Protein AF-A0A349JS08-F1 (afdb_monomer)

Solvent-accessible surface area (backbone atoms only — not comparable to full-atom values): 9557 Å² total; per-residue (Å²): 97,66,36,58,48,27,47,50,49,26,48,53,19,50,37,56,54,80,55,73,61,75,90,53,42,67,62,50,53,50,51,49,51,51,51,47,51,53,44,46,52,54,55,44,64,68,57,50,75,78,33,75,94,43,52,70,60,45,55,49,53,49,53,52,51,50,53,52,49,53,53,50,49,49,68,50,48,52,59,53,48,52,54,46,32,73,75,75,35,59,60,72,59,43,46,32,54,54,21,50,54,49,24,52,58,26,46,55,51,20,52,54,40,41,57,60,55,70,68,56,82,77,75,72,78,71,91,40,71,67,52,53,52,51,51,50,50,54,48,50,52,52,52,50,53,48,51,52,50,49,54,52,48,52,57,68,73,49,64,77,73,71,64,67,74,72,68,78,79,80,125

Sequence (171 aa):
VETVIAASIVYMALENIVGANVRRRWAITFGFGLVHGFGFSFALRESLQFAGDHLLTSLLSFNVGVELGQLLVLALCVPALELLFRFAVAERMGTIILSAIVAHTSWHWMAERWAIFSQYQIQWPALSVSFFVSLLGWLIVALAVGALGWLAFGRLWNPAANTSTSASTEE

Mean predicted aligned error: 11.73 Å

pLDDT: mean 85.42, std 12.5, range [43.28, 97.44]

Secondary structure (DSSP, 8-state):
-HHHHHHHHHHHHHHHHH---GGGHHHHHHHHHHHHHHHHHHHHHHHGGG-TT-HHHHHHHHHHHHHHHHHHHHHHHHHHHHHHHHHTS-HHHHHHHHHHHHHHHHHHHHHHHHHHHHTS---PPP--HHHHHHHHHHHHHHHHHHHHHHHHHHHHH-GGGSSSSSSSS--

Radius of gyration: 27.71 Å; Cα contacts (8 Å, |Δi|>4): 59; chains: 1; bounding box: 70×58×66 Å

Structure (mmCIF, N/CA/C/O backbone):
data_AF-A0A349JS08-F1
#
_entry.id   AF-A0A349JS08-F1
#
loop_
_atom_site.group_PDB
_atom_site.id
_atom_site.type_symbol
_atom_site.label_atom_id
_atom_site.label_alt_id
_atom_site.label_comp_id
_atom_site.label_asym_id
_atom_site.label_entity_id
_atom_site.label_seq_id
_atom_site.pdbx_PDB_ins_code
_atom_site.Cartn_x
_atom_site.Cartn_y
_atom_site.Cartn_z
_atom_site.occupancy
_atom_site.B_iso_or_equiv
_atom_site.auth_seq_id
_atom_site.auth_comp_id
_atom_site.auth_asym_id
_atom_site.auth_atom_id
_atom_site.pdbx_PDB_model_num
ATOM 1 N N . VAL A 1 1 ? -0.777 3.745 -9.888 1.00 85.81 1 VAL A N 1
ATOM 2 C CA . VAL A 1 1 ? -0.316 2.958 -8.714 1.00 85.81 1 VAL A CA 1
ATOM 3 C C . VAL A 1 1 ? -1.081 3.332 -7.456 1.00 85.81 1 VAL A C 1
ATOM 5 O O . VAL A 1 1 ? -1.601 2.441 -6.804 1.00 85.81 1 VAL A O 1
ATOM 8 N N . GLU A 1 2 ? -1.239 4.622 -7.161 1.00 90.38 2 GLU A N 1
ATOM 9 C CA . GLU A 1 2 ? -2.004 5.119 -6.003 1.00 90.38 2 GLU A CA 1
ATOM 10 C C . GLU A 1 2 ? -3.419 4.527 -5.885 1.00 90.38 2 GLU A C 1
ATOM 12 O O . GLU A 1 2 ? -3.821 4.112 -4.805 1.00 90.38 2 GLU A O 1
ATOM 17 N N . THR A 1 3 ? -4.148 4.378 -6.998 1.00 9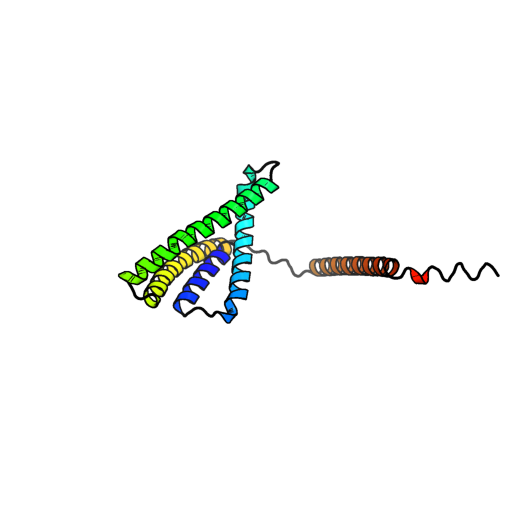2.62 3 THR A N 1
ATOM 18 C CA . THR A 1 3 ? -5.471 3.726 -7.019 1.00 92.62 3 THR A CA 1
ATOM 19 C C . THR A 1 3 ? -5.426 2.281 -6.511 1.00 92.62 3 THR A C 1
ATOM 21 O O . THR A 1 3 ? -6.319 1.845 -5.792 1.00 92.62 3 THR A O 1
ATOM 24 N N . VAL A 1 4 ? -4.365 1.541 -6.849 1.00 93.38 4 VAL A N 1
ATOM 25 C CA . VAL A 1 4 ? -4.161 0.148 -6.417 1.00 93.38 4 VAL A CA 1
ATOM 26 C C . VAL A 1 4 ? -3.735 0.098 -4.948 1.00 93.38 4 VAL A C 1
ATOM 28 O O . VAL A 1 4 ? -4.168 -0.792 -4.220 1.00 93.38 4 VAL A O 1
ATOM 31 N N . ILE A 1 5 ? -2.953 1.079 -4.483 1.00 94.00 5 ILE A N 1
ATOM 32 C CA . ILE A 1 5 ? -2.625 1.243 -3.059 1.00 94.00 5 ILE A CA 1
ATOM 33 C C . ILE A 1 5 ? -3.905 1.466 -2.252 1.00 94.00 5 ILE A C 1
ATOM 35 O O . ILE A 1 5 ? -4.166 0.711 -1.317 1.00 94.00 5 ILE A O 1
ATOM 39 N N . ALA A 1 6 ? -4.745 2.424 -2.644 1.00 94.44 6 ALA A N 1
ATOM 40 C CA . ALA A 1 6 ? -6.009 2.693 -1.962 1.00 94.44 6 ALA A CA 1
ATOM 41 C C . ALA A 1 6 ? -6.931 1.458 -1.957 1.00 94.44 6 ALA A C 1
ATOM 43 O O . ALA A 1 6 ? -7.458 1.081 -0.909 1.00 94.44 6 ALA A O 1
ATOM 44 N N . ALA A 1 7 ? -7.039 0.758 -3.093 1.00 94.75 7 ALA A N 1
ATOM 45 C CA . ALA A 1 7 ? -7.788 -0.495 -3.191 1.00 94.75 7 ALA A CA 1
ATOM 46 C C . ALA A 1 7 ? -7.246 -1.591 -2.256 1.00 94.75 7 ALA A C 1
ATOM 48 O O . ALA A 1 7 ? -8.027 -2.319 -1.643 1.00 94.75 7 ALA A O 1
ATOM 49 N N . SER A 1 8 ? -5.922 -1.692 -2.095 1.00 94.62 8 SER A N 1
ATOM 50 C CA . SER A 1 8 ? -5.310 -2.660 -1.178 1.00 94.62 8 SER A CA 1
ATOM 51 C C . SER A 1 8 ? -5.656 -2.385 0.291 1.00 94.62 8 SER A C 1
ATOM 53 O O . SER A 1 8 ? -5.865 -3.327 1.051 1.00 94.62 8 SER A O 1
ATOM 55 N N . ILE A 1 9 ? -5.790 -1.114 0.691 1.00 94.81 9 ILE A N 1
ATOM 56 C CA . ILE A 1 9 ? -6.177 -0.743 2.062 1.00 94.81 9 ILE A CA 1
ATOM 57 C C . ILE A 1 9 ? -7.656 -1.062 2.303 1.00 94.81 9 ILE A C 1
ATOM 59 O O . ILE A 1 9 ? -7.992 -1.637 3.338 1.00 94.81 9 ILE A O 1
ATOM 63 N N . VAL A 1 10 ? -8.530 -0.771 1.330 1.00 96.19 10 VAL A N 1
ATOM 64 C CA . VAL A 1 10 ? -9.942 -1.194 1.377 1.00 96.19 10 VAL A CA 1
ATOM 65 C C . VAL A 1 10 ? -10.035 -2.713 1.531 1.00 96.19 10 VAL A C 1
ATOM 67 O O . VAL A 1 10 ? -10.761 -3.196 2.397 1.00 96.19 10 VAL A O 1
ATOM 70 N N . TYR A 1 11 ? -9.269 -3.468 0.738 1.00 94.25 11 TYR A N 1
ATOM 71 C CA . TYR A 1 11 ? -9.230 -4.927 0.830 1.00 94.25 11 TYR A CA 1
ATOM 72 C C . TYR A 1 11 ? -8.827 -5.407 2.231 1.00 94.25 11 TYR A C 1
ATOM 74 O O . TYR A 1 11 ? -9.545 -6.216 2.816 1.00 94.25 11 TYR A O 1
ATOM 82 N N . MET A 1 12 ? -7.737 -4.875 2.797 1.00 93.25 12 MET A N 1
ATOM 83 C CA . MET A 1 12 ? -7.281 -5.256 4.141 1.00 93.25 12 MET A CA 1
ATOM 84 C C . MET A 1 12 ? -8.308 -4.911 5.225 1.00 93.25 12 MET A C 1
ATOM 86 O O . MET A 1 12 ? -8.526 -5.694 6.148 1.00 93.25 12 MET A O 1
ATOM 90 N N . ALA A 1 13 ? -8.976 -3.763 5.107 1.00 94.38 13 ALA A N 1
ATOM 91 C CA . ALA A 1 13 ? -10.023 -3.366 6.038 1.00 94.38 13 ALA A CA 1
ATOM 92 C C . ALA A 1 13 ? -11.232 -4.318 5.980 1.00 94.38 13 ALA A C 1
ATOM 94 O O . ALA A 1 13 ? -11.739 -4.747 7.016 1.00 94.38 13 ALA A O 1
ATOM 95 N N . LEU A 1 14 ? -11.658 -4.719 4.780 1.00 94.44 14 LEU A N 1
ATOM 96 C CA . LEU A 1 14 ? -12.726 -5.708 4.613 1.00 94.44 14 LEU A CA 1
ATOM 97 C C . LEU A 1 14 ? -12.310 -7.094 5.122 1.00 94.44 14 LEU A C 1
ATOM 99 O O . LEU A 1 14 ? -13.102 -7.760 5.793 1.00 94.44 14 LEU A O 1
ATOM 103 N N . GLU A 1 15 ? -11.072 -7.518 4.860 1.00 92.94 15 GLU A N 1
ATOM 104 C CA . GLU A 1 15 ? -10.536 -8.780 5.377 1.00 92.94 15 GLU A CA 1
ATOM 105 C C . GLU A 1 15 ? -10.540 -8.799 6.915 1.00 92.94 15 GLU A C 1
ATOM 107 O O . GLU A 1 15 ? -10.946 -9.795 7.520 1.00 92.94 15 GLU A O 1
ATOM 112 N N . ASN A 1 16 ? -10.179 -7.687 7.560 1.00 92.00 16 ASN A N 1
ATOM 113 C CA . ASN A 1 16 ? -10.224 -7.559 9.018 1.00 92.00 16 ASN A CA 1
ATOM 114 C C . ASN A 1 16 ? -11.651 -7.663 9.585 1.00 92.00 16 ASN A C 1
ATOM 116 O O . ASN A 1 16 ? -11.838 -8.238 10.659 1.00 92.00 16 ASN A O 1
ATOM 120 N N . ILE A 1 17 ? -12.663 -7.158 8.868 1.00 93.00 17 ILE A N 1
ATOM 121 C CA . ILE A 1 17 ? -14.076 -7.248 9.280 1.00 93.00 17 ILE A CA 1
ATOM 122 C C . ILE A 1 17 ? -14.587 -8.692 9.177 1.00 93.00 17 ILE A C 1
ATOM 124 O O . ILE A 1 17 ? -15.166 -9.225 10.131 1.00 93.00 17 ILE A O 1
ATOM 128 N N . VAL A 1 18 ? -14.365 -9.339 8.028 1.00 91.06 18 VAL A N 1
ATOM 129 C CA . VAL A 1 18 ? -14.845 -10.708 7.757 1.00 91.06 18 VAL A CA 1
ATOM 130 C C . VAL A 1 18 ? -14.090 -11.736 8.611 1.00 91.06 18 VAL A C 1
ATOM 132 O O . VAL A 1 18 ? -14.669 -12.716 9.087 1.00 91.06 18 VAL A O 1
ATOM 135 N N . GLY A 1 19 ? -12.817 -11.471 8.891 1.00 84.31 19 GLY A N 1
ATOM 136 C CA . GLY A 1 19 ? -11.922 -12.337 9.644 1.00 84.31 19 GLY A CA 1
ATOM 137 C C . GLY A 1 19 ? -10.759 -12.794 8.771 1.00 84.31 19 GLY A C 1
ATOM 138 O O . GLY A 1 19 ? -10.950 -13.396 7.715 1.00 84.31 19 GLY A O 1
ATOM 139 N N . ALA A 1 20 ? -9.542 -12.530 9.239 1.00 77.50 20 ALA A N 1
ATOM 140 C CA . ALA A 1 20 ? -8.334 -12.762 8.461 1.00 77.50 20 ALA A CA 1
ATOM 141 C C . ALA A 1 20 ? -8.009 -14.254 8.285 1.00 77.50 20 ALA A C 1
ATOM 143 O O . ALA A 1 20 ? -8.023 -15.030 9.246 1.00 77.50 20 ALA A O 1
ATOM 144 N N . ASN A 1 21 ? -7.628 -14.654 7.068 1.00 80.38 21 ASN A N 1
ATOM 145 C CA . ASN A 1 21 ? -7.264 -16.039 6.765 1.00 80.38 21 ASN A CA 1
ATOM 146 C C . ASN A 1 21 ? -5.743 -16.204 6.651 1.00 80.38 21 ASN A C 1
ATOM 148 O O . ASN A 1 21 ? -5.131 -15.852 5.642 1.00 80.38 21 ASN A O 1
ATOM 152 N N . VAL A 1 22 ? -5.126 -16.812 7.667 1.00 80.25 22 VAL A N 1
ATOM 153 C CA . VAL A 1 22 ? -3.661 -16.947 7.777 1.00 80.25 22 VAL A CA 1
ATOM 154 C C . VAL A 1 22 ? -3.027 -17.658 6.573 1.00 80.25 22 VAL A C 1
ATOM 156 O O . VAL A 1 22 ? -1.925 -17.310 6.157 1.00 80.25 22 VAL A O 1
ATOM 159 N N . ARG A 1 23 ? -3.736 -18.598 5.938 1.00 85.00 23 ARG A N 1
ATOM 160 C CA . ARG A 1 23 ? -3.195 -19.423 4.844 1.00 85.00 23 ARG A CA 1
ATOM 161 C C . ARG A 1 23 ? -2.892 -18.640 3.564 1.00 85.00 23 ARG A C 1
ATOM 163 O O . ARG A 1 23 ? -2.031 -19.060 2.797 1.00 85.00 23 ARG A O 1
ATOM 170 N N . ARG A 1 24 ? -3.575 -17.515 3.324 1.00 83.81 24 ARG A N 1
ATOM 171 C CA . ARG A 1 24 ? -3.331 -16.646 2.154 1.00 83.81 24 ARG A CA 1
ATOM 172 C C . ARG A 1 24 ? -2.435 -15.448 2.467 1.00 83.81 24 ARG A C 1
ATOM 174 O O . ARG A 1 24 ? -2.035 -14.752 1.538 1.00 83.81 24 ARG A O 1
ATOM 181 N N . ARG A 1 25 ? -2.076 -15.234 3.740 1.00 85.69 25 ARG A N 1
ATOM 182 C CA . ARG A 1 25 ? -1.346 -14.034 4.172 1.00 85.69 25 ARG A CA 1
ATOM 183 C C . ARG A 1 25 ? -0.019 -13.847 3.455 1.00 85.69 25 ARG A C 1
ATOM 185 O O . ARG A 1 25 ? 0.262 -12.732 3.063 1.00 85.69 25 ARG A O 1
ATOM 192 N N . TRP A 1 26 ? 0.755 -14.905 3.209 1.00 90.12 26 TRP A N 1
ATOM 193 C CA . TRP A 1 26 ? 2.046 -14.769 2.518 1.00 90.12 26 TRP A CA 1
ATOM 194 C C . TRP A 1 26 ? 1.896 -14.138 1.123 1.00 90.12 26 TRP A C 1
ATOM 196 O O . TRP A 1 26 ? 2.649 -13.235 0.768 1.00 90.12 26 TRP A O 1
ATOM 206 N N . ALA A 1 27 ? 0.884 -14.563 0.358 1.00 90.25 27 ALA A N 1
ATOM 207 C CA . ALA A 1 27 ? 0.624 -14.054 -0.983 1.00 90.25 27 ALA A CA 1
ATOM 208 C C . ALA A 1 27 ? 0.098 -12.615 -0.933 1.00 90.25 27 ALA A C 1
ATOM 210 O O . ALA A 1 27 ? 0.508 -11.778 -1.736 1.00 90.25 27 ALA A O 1
ATOM 211 N N . ILE A 1 28 ? -0.772 -12.320 0.038 1.00 88.56 28 ILE A N 1
ATOM 212 C CA . ILE A 1 28 ? -1.303 -10.973 0.268 1.00 88.56 28 ILE A CA 1
ATOM 213 C C . ILE A 1 28 ? -0.167 -10.024 0.662 1.00 88.56 28 ILE A C 1
ATOM 215 O O . ILE A 1 28 ? -0.019 -8.983 0.037 1.00 88.56 28 ILE A O 1
ATOM 219 N N . THR A 1 29 ? 0.682 -10.393 1.624 1.00 90.12 29 THR A N 1
ATOM 220 C CA . THR A 1 29 ? 1.833 -9.594 2.067 1.00 90.12 29 THR A CA 1
ATOM 221 C C . THR A 1 29 ? 2.829 -9.364 0.934 1.00 90.12 29 THR A C 1
ATOM 223 O O . THR A 1 29 ? 3.303 -8.243 0.770 1.00 90.12 29 THR A O 1
ATOM 226 N N . PHE A 1 30 ? 3.103 -10.379 0.110 1.00 92.06 30 PHE A N 1
ATOM 227 C CA . PHE A 1 30 ? 3.949 -10.221 -1.074 1.00 92.06 30 PHE A CA 1
ATOM 228 C C . PHE A 1 30 ? 3.346 -9.231 -2.082 1.00 92.06 30 PHE A C 1
ATOM 230 O O . PHE A 1 30 ? 4.022 -8.297 -2.511 1.00 92.06 30 PHE A O 1
ATOM 237 N N . GLY A 1 31 ? 2.061 -9.385 -2.420 1.00 93.12 31 GLY A N 1
ATOM 238 C CA . GLY A 1 31 ? 1.362 -8.469 -3.325 1.00 93.12 31 GLY A CA 1
ATOM 239 C C . GLY A 1 31 ? 1.287 -7.040 -2.781 1.00 93.12 31 GLY A C 1
ATOM 240 O O . GLY A 1 31 ? 1.510 -6.085 -3.523 1.00 93.12 31 GLY A O 1
ATOM 241 N N . PHE A 1 32 ? 1.045 -6.893 -1.478 1.00 92.12 32 PHE A N 1
ATOM 242 C CA . PHE A 1 32 ? 1.043 -5.608 -0.786 1.00 92.12 32 PHE A CA 1
ATOM 243 C C . PHE A 1 32 ? 2.425 -4.951 -0.872 1.00 92.12 32 PHE A C 1
ATOM 245 O O . PHE A 1 32 ? 2.532 -3.809 -1.312 1.00 92.12 32 PHE A O 1
ATOM 252 N N . GLY A 1 33 ? 3.489 -5.699 -0.565 1.00 90.81 33 GLY A N 1
ATOM 253 C CA . GLY A 1 33 ? 4.870 -5.236 -0.689 1.00 90.81 33 GLY A CA 1
ATOM 254 C C . GLY A 1 33 ? 5.229 -4.797 -2.110 1.00 90.81 33 GLY A C 1
ATOM 255 O O . GLY A 1 33 ? 5.835 -3.744 -2.280 1.00 90.81 33 GLY A O 1
ATOM 256 N N . LEU A 1 34 ? 4.798 -5.534 -3.140 1.00 92.19 34 LEU A N 1
ATOM 257 C CA . LEU A 1 34 ? 5.024 -5.148 -4.537 1.00 92.19 34 LEU A CA 1
ATOM 258 C C . LEU A 1 34 ? 4.305 -3.847 -4.908 1.00 92.19 34 LEU A C 1
ATOM 260 O O . LEU A 1 34 ? 4.930 -2.923 -5.426 1.00 92.19 34 LEU A O 1
ATOM 264 N N . VAL A 1 35 ? 2.997 -3.761 -4.651 1.00 93.44 35 VAL A N 1
ATOM 265 C CA . VAL A 1 35 ? 2.184 -2.586 -5.008 1.00 93.44 35 VAL A CA 1
ATOM 266 C C . VAL A 1 35 ? 2.706 -1.333 -4.306 1.00 93.44 35 VAL A C 1
ATOM 268 O O . VAL A 1 35 ? 2.871 -0.286 -4.939 1.00 93.44 35 VAL A O 1
ATOM 271 N N . HIS A 1 36 ? 2.989 -1.446 -3.009 1.00 91.00 36 HIS A N 1
ATOM 272 C CA . HIS A 1 36 ? 3.488 -0.334 -2.207 1.00 91.00 36 HIS A CA 1
ATOM 273 C C . HIS A 1 36 ? 4.934 0.001 -2.558 1.00 91.00 36 HIS A C 1
ATOM 275 O O . HIS A 1 36 ? 5.242 1.178 -2.690 1.00 91.00 36 HIS A O 1
ATOM 281 N N . GLY A 1 37 ? 5.788 -0.990 -2.823 1.00 88.62 37 GLY A N 1
ATOM 282 C CA . GLY A 1 37 ? 7.155 -0.782 -3.305 1.00 88.62 37 GLY A CA 1
ATOM 283 C C . GLY A 1 37 ? 7.204 -0.033 -4.640 1.00 88.62 37 GLY A C 1
ATOM 284 O O . GLY A 1 37 ? 8.008 0.885 -4.806 1.00 88.62 37 GLY A O 1
ATOM 285 N N . PHE A 1 38 ? 6.290 -0.333 -5.570 1.00 89.88 38 PHE A N 1
ATOM 286 C CA . PHE A 1 38 ? 6.155 0.450 -6.800 1.00 89.88 38 PHE A CA 1
ATOM 287 C C . PHE A 1 38 ? 5.701 1.881 -6.523 1.00 89.88 38 PHE A C 1
ATOM 289 O O . PHE A 1 38 ? 6.312 2.810 -7.048 1.00 89.88 38 PHE A O 1
ATOM 296 N N . GLY A 1 39 ? 4.671 2.090 -5.698 1.00 86.69 39 GLY A N 1
ATOM 297 C CA . GLY A 1 39 ? 4.214 3.449 -5.371 1.00 86.69 39 GLY A CA 1
ATOM 298 C C . GLY A 1 39 ? 5.293 4.259 -4.671 1.00 86.69 39 GLY A C 1
ATOM 299 O O . GLY A 1 39 ? 5.501 5.431 -4.977 1.00 86.69 39 GLY A O 1
ATOM 300 N N . PHE A 1 40 ? 6.049 3.580 -3.821 1.00 83.50 40 PHE A N 1
ATOM 301 C CA . PHE A 1 40 ? 7.199 4.127 -3.152 1.00 83.50 40 PHE A CA 1
ATOM 302 C C . PHE A 1 40 ? 8.291 4.556 -4.143 1.00 83.50 40 PHE A C 1
ATOM 304 O O . PHE A 1 40 ? 8.770 5.681 -4.064 1.00 83.50 40 PHE A O 1
ATOM 311 N N . SER A 1 41 ? 8.621 3.728 -5.141 1.00 83.62 41 SER A N 1
ATOM 312 C CA . SER A 1 41 ? 9.612 4.081 -6.170 1.00 83.62 41 SER A CA 1
ATOM 313 C C . SER A 1 41 ? 9.254 5.353 -6.954 1.00 83.62 41 SER A C 1
ATOM 315 O O . SER A 1 41 ? 10.145 6.126 -7.306 1.00 83.62 41 SER A O 1
ATOM 317 N N . PHE A 1 42 ? 7.960 5.612 -7.183 1.00 81.56 42 PHE A N 1
ATOM 318 C CA . PHE A 1 42 ? 7.500 6.846 -7.824 1.00 81.56 42 PHE A CA 1
ATOM 319 C C . PHE A 1 42 ? 7.732 8.066 -6.925 1.00 81.56 42 PHE A C 1
ATOM 321 O O . PHE A 1 42 ? 8.342 9.033 -7.376 1.00 81.56 42 PHE A O 1
ATOM 328 N N . ALA A 1 43 ? 7.337 7.995 -5.650 1.00 78.94 43 ALA A N 1
ATOM 329 C CA . ALA A 1 43 ? 7.585 9.065 -4.677 1.00 78.94 43 ALA A CA 1
ATOM 330 C C . ALA A 1 43 ? 9.090 9.303 -4.452 1.00 78.94 43 ALA A C 1
ATOM 332 O O . ALA A 1 43 ? 9.555 10.434 -4.296 1.00 78.94 43 ALA A O 1
ATOM 333 N N . LEU A 1 44 ? 9.875 8.228 -4.480 1.00 77.06 44 LEU A N 1
ATOM 334 C CA . LEU A 1 44 ? 11.321 8.275 -4.349 1.00 77.06 44 LEU A CA 1
ATOM 335 C C . LEU A 1 44 ? 11.964 8.962 -5.562 1.00 77.06 44 LEU A C 1
ATOM 337 O O . LEU A 1 44 ? 12.870 9.767 -5.399 1.00 77.06 44 LEU A O 1
ATOM 341 N N . ARG A 1 45 ? 11.463 8.729 -6.780 1.00 74.94 45 ARG A N 1
ATOM 342 C CA . ARG A 1 45 ? 11.939 9.431 -7.984 1.00 74.94 45 ARG A CA 1
ATOM 343 C C . ARG A 1 45 ? 11.714 10.946 -7.910 1.00 74.94 45 ARG A C 1
ATOM 345 O O . ARG A 1 45 ? 12.533 11.701 -8.427 1.00 74.94 45 ARG A O 1
ATOM 352 N N . GLU A 1 46 ? 10.625 11.373 -7.282 1.00 72.88 46 GLU A N 1
ATOM 353 C CA . GLU A 1 46 ? 10.293 12.789 -7.095 1.00 72.88 46 GLU A CA 1
ATOM 354 C C . GLU A 1 46 ? 11.125 13.438 -5.974 1.00 72.88 46 GLU A C 1
ATOM 356 O O . GLU A 1 46 ? 11.610 14.556 -6.130 1.00 72.88 46 GLU A O 1
ATOM 361 N N . SER A 1 47 ? 11.383 12.712 -4.881 1.00 69.12 47 SER A N 1
ATOM 362 C CA . SER A 1 47 ? 12.140 13.210 -3.719 1.00 69.12 47 SER A CA 1
ATOM 363 C C . SER A 1 47 ? 13.666 13.062 -3.836 1.00 69.12 47 SER A C 1
ATOM 365 O O . SER A 1 47 ? 14.404 13.885 -3.302 1.00 69.12 47 SER A O 1
ATOM 367 N N . LEU A 1 48 ? 14.190 12.086 -4.582 1.00 64.00 48 LEU A N 1
ATOM 368 C CA . LEU A 1 48 ? 15.638 11.925 -4.807 1.00 64.00 48 LEU A CA 1
ATOM 369 C C . LEU A 1 48 ? 16.254 12.998 -5.716 1.00 64.00 48 LEU A C 1
ATOM 371 O O . LEU A 1 48 ? 17.469 12.997 -5.909 1.00 64.00 48 LEU A O 1
ATOM 375 N N . GLN A 1 49 ? 15.469 13.970 -6.195 1.00 60.41 49 GLN A N 1
ATOM 376 C CA . GLN A 1 49 ? 16.001 15.241 -6.705 1.00 60.41 49 GLN A CA 1
ATOM 377 C C . GLN A 1 49 ? 16.967 15.906 -5.695 1.00 60.41 49 GLN A C 1
ATOM 379 O O . GLN A 1 49 ? 17.861 16.641 -6.102 1.00 60.41 49 GLN A O 1
ATOM 384 N N . PHE A 1 50 ? 16.843 15.607 -4.392 1.00 54.12 50 PHE A N 1
ATOM 385 C CA . PHE A 1 50 ? 17.728 16.113 -3.334 1.00 54.12 50 PHE A CA 1
ATOM 386 C C . PHE A 1 50 ? 19.040 15.325 -3.140 1.00 54.12 50 PHE A C 1
ATOM 388 O O . PHE A 1 50 ? 19.897 15.770 -2.379 1.00 54.12 50 PHE A O 1
ATOM 395 N N . ALA A 1 51 ? 19.218 14.160 -3.775 1.00 59.19 51 ALA A N 1
ATOM 396 C CA . ALA A 1 51 ? 20.316 13.239 -3.453 1.00 59.19 51 ALA A CA 1
ATOM 397 C C . ALA A 1 51 ? 21.627 13.487 -4.223 1.00 59.19 51 ALA A C 1
ATOM 399 O O . ALA A 1 51 ? 22.666 12.982 -3.794 1.00 59.19 51 ALA A O 1
ATOM 400 N N . GLY A 1 52 ? 21.599 14.258 -5.320 1.00 69.25 52 GLY A N 1
ATOM 401 C CA . GLY A 1 52 ? 22.787 14.578 -6.127 1.00 69.25 52 GLY A CA 1
ATOM 402 C C . GLY A 1 52 ? 23.671 13.352 -6.400 1.00 69.25 52 GLY A C 1
ATOM 403 O O . GLY A 1 52 ? 23.181 12.312 -6.839 1.00 69.25 52 GLY A O 1
ATOM 404 N N . ASP A 1 53 ? 24.959 13.454 -6.062 1.00 77.19 53 ASP A N 1
ATOM 405 C CA . ASP A 1 53 ? 25.962 12.391 -6.248 1.00 77.19 53 ASP A CA 1
ATOM 406 C C . ASP A 1 53 ? 25.934 11.281 -5.171 1.00 77.19 53 ASP A C 1
ATOM 408 O O . ASP A 1 53 ? 26.675 10.300 -5.257 1.00 77.19 53 ASP A O 1
ATOM 412 N N . HIS A 1 54 ? 25.082 11.381 -4.144 1.00 80.62 54 HIS A N 1
ATOM 413 C CA . HIS A 1 54 ? 25.066 10.467 -2.991 1.00 80.62 54 HIS A CA 1
ATOM 414 C C . HIS A 1 54 ? 23.855 9.524 -2.976 1.00 80.62 54 HIS A C 1
ATOM 416 O O . HIS A 1 54 ? 23.226 9.298 -1.937 1.00 80.62 54 HIS A O 1
ATOM 422 N N . LEU A 1 55 ? 23.549 8.920 -4.128 1.00 81.50 55 LEU A N 1
ATOM 423 C CA . LEU A 1 55 ? 22.412 8.009 -4.301 1.00 81.50 55 LEU A CA 1
ATOM 424 C C . LEU A 1 55 ? 22.403 6.862 -3.279 1.00 81.50 55 LEU A C 1
ATOM 426 O O . LEU A 1 55 ? 21.377 6.610 -2.654 1.00 81.50 55 LEU A O 1
ATOM 430 N N . LEU A 1 56 ? 23.537 6.182 -3.077 1.00 85.19 56 LEU A N 1
ATOM 431 C CA . LEU A 1 56 ? 23.605 5.021 -2.182 1.00 85.19 56 LEU A CA 1
ATOM 432 C C . LEU A 1 56 ? 23.294 5.402 -0.728 1.00 85.19 56 LEU A C 1
ATOM 434 O O . LEU A 1 56 ? 22.504 4.730 -0.068 1.00 85.19 56 LEU A O 1
ATOM 438 N N . THR A 1 57 ? 23.866 6.509 -0.250 1.00 86.38 57 THR A N 1
ATOM 439 C CA . THR A 1 57 ? 23.609 7.035 1.096 1.00 86.38 57 THR A CA 1
ATOM 440 C C . THR A 1 57 ? 22.156 7.464 1.249 1.00 86.38 57 THR A C 1
ATOM 442 O O . THR A 1 57 ? 21.550 7.212 2.286 1.00 86.38 57 THR A O 1
ATOM 445 N N . SER A 1 58 ? 21.573 8.078 0.216 1.00 82.38 58 SER A N 1
ATOM 446 C CA . SER A 1 58 ? 20.172 8.492 0.240 1.00 82.38 58 SER A CA 1
ATOM 447 C C . SER A 1 58 ? 19.227 7.292 0.295 1.00 82.38 58 SER A C 1
ATOM 449 O O . SER A 1 58 ? 18.344 7.254 1.148 1.00 82.38 58 SER A O 1
ATOM 451 N N . LEU A 1 59 ? 19.467 6.263 -0.526 1.00 85.00 59 LEU A N 1
ATOM 452 C CA . LEU A 1 59 ? 18.702 5.017 -0.489 1.00 85.00 59 LEU A CA 1
ATOM 453 C C . LEU A 1 59 ? 18.815 4.323 0.871 1.00 85.00 59 LEU A C 1
ATOM 455 O O . LEU A 1 59 ? 17.805 3.868 1.405 1.00 85.00 59 LEU A O 1
ATOM 459 N N . LEU A 1 60 ? 20.016 4.257 1.449 1.00 88.75 60 LEU A N 1
ATOM 460 C CA . LEU A 1 60 ? 20.226 3.619 2.746 1.00 88.75 60 LEU A CA 1
ATOM 461 C C . LEU A 1 60 ? 19.518 4.390 3.866 1.00 88.75 60 LEU A C 1
ATOM 463 O O . LEU A 1 60 ? 18.719 3.801 4.589 1.00 88.75 60 LEU A O 1
ATOM 467 N N . SER A 1 61 ? 19.746 5.701 3.972 1.00 87.75 61 SER A N 1
ATOM 468 C CA . SER A 1 61 ? 19.101 6.555 4.979 1.00 87.75 61 SER A CA 1
ATOM 469 C C . SER A 1 61 ? 17.582 6.557 4.840 1.00 87.75 61 SER A C 1
ATOM 471 O O . SER A 1 61 ? 16.874 6.539 5.844 1.00 87.75 61 SER A O 1
ATOM 473 N N . PHE A 1 62 ? 17.077 6.529 3.606 1.00 84.75 62 PHE A N 1
ATOM 474 C CA . PHE A 1 62 ? 15.654 6.416 3.338 1.00 84.75 62 PHE A CA 1
ATOM 475 C C . PHE A 1 62 ? 15.080 5.091 3.870 1.00 84.75 62 PHE A C 1
ATOM 477 O O . PHE A 1 62 ? 14.116 5.106 4.633 1.00 84.75 62 PHE A O 1
ATOM 484 N N . ASN A 1 63 ? 15.679 3.948 3.505 1.00 89.44 63 ASN A N 1
ATOM 485 C CA . ASN A 1 63 ? 15.196 2.634 3.947 1.00 89.44 63 ASN A CA 1
ATOM 486 C C . ASN A 1 63 ? 15.269 2.497 5.473 1.00 89.44 63 ASN A C 1
ATOM 488 O O . ASN A 1 63 ? 14.314 2.034 6.091 1.00 89.44 63 ASN A O 1
ATOM 492 N N . VAL A 1 64 ? 16.360 2.964 6.089 1.00 92.81 64 VAL A N 1
ATOM 493 C CA . VAL A 1 64 ? 16.501 3.001 7.553 1.00 92.81 64 VAL A CA 1
ATOM 494 C C . VAL A 1 64 ? 15.418 3.879 8.181 1.00 92.81 64 VAL A C 1
ATOM 496 O O . VAL A 1 64 ? 14.807 3.479 9.167 1.00 92.81 64 VAL A O 1
ATOM 499 N N . GLY A 1 65 ? 15.142 5.050 7.604 1.00 91.44 65 GLY A N 1
ATOM 500 C CA . GLY A 1 65 ? 14.078 5.938 8.069 1.00 91.44 65 GLY A CA 1
ATOM 501 C C . GLY A 1 65 ? 12.694 5.286 8.019 1.00 91.44 65 GLY A C 1
ATOM 502 O O . GLY A 1 65 ? 11.931 5.415 8.975 1.00 91.44 65 GLY A O 1
ATOM 503 N N . VAL A 1 66 ? 12.382 4.548 6.948 1.00 89.94 66 VAL A N 1
ATOM 504 C CA . VAL A 1 66 ? 11.115 3.803 6.831 1.00 89.94 66 VAL A CA 1
ATOM 505 C C . VAL A 1 66 ? 11.020 2.694 7.863 1.00 89.94 66 VAL A C 1
ATOM 507 O O . VAL A 1 66 ? 10.010 2.629 8.561 1.00 89.94 66 VAL A O 1
ATOM 510 N N . GLU A 1 67 ? 12.058 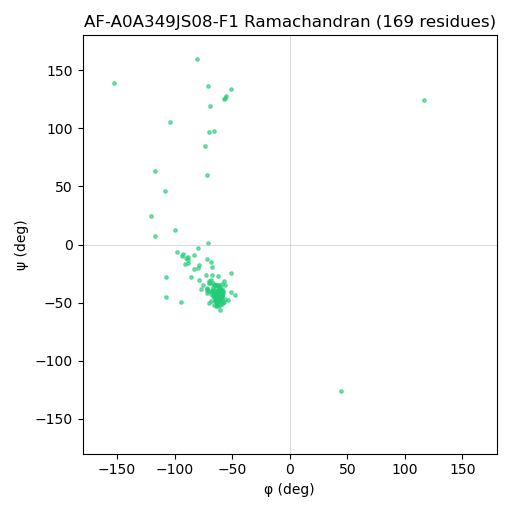1.871 7.999 1.00 94.25 67 GLU A N 1
ATOM 511 C CA . GLU A 1 67 ? 12.070 0.767 8.962 1.00 94.25 67 GLU A CA 1
ATOM 512 C C . GLU A 1 67 ? 11.894 1.302 10.393 1.00 94.25 67 GLU A C 1
ATOM 514 O O . GLU A 1 67 ? 11.047 0.825 11.148 1.00 94.25 67 GLU A O 1
ATOM 519 N N . LEU A 1 68 ? 12.609 2.376 10.749 1.00 96.44 68 LEU A N 1
ATOM 520 C CA . LEU A 1 68 ? 12.450 3.045 12.043 1.00 96.44 68 LEU A CA 1
ATOM 521 C C . LEU A 1 68 ? 11.043 3.618 12.232 1.00 96.44 68 LEU A C 1
A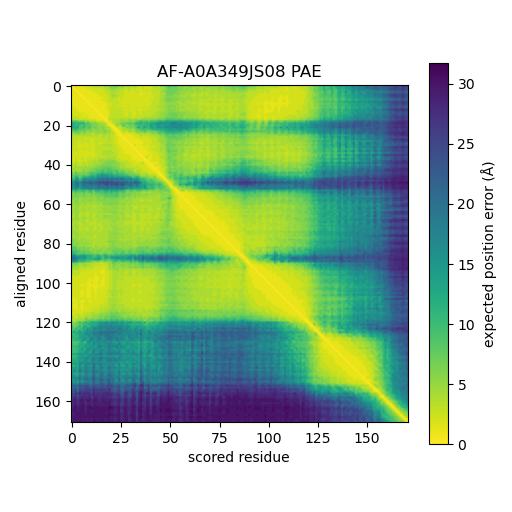TOM 523 O O . LEU A 1 68 ? 10.473 3.485 13.315 1.00 96.44 68 LEU A O 1
ATOM 527 N N . GLY A 1 69 ? 10.464 4.228 11.197 1.00 94.62 69 GLY A N 1
ATOM 528 C CA . GLY A 1 69 ? 9.090 4.724 11.228 1.00 94.62 69 GLY A CA 1
ATOM 529 C C . GLY A 1 69 ? 8.074 3.603 11.453 1.00 94.62 69 GLY A C 1
ATOM 530 O O . GLY A 1 69 ? 7.177 3.746 12.283 1.00 94.62 69 GLY A O 1
ATOM 531 N N . GLN A 1 70 ? 8.233 2.467 10.772 1.00 94.44 70 GLN A N 1
ATOM 532 C CA . GLN A 1 70 ? 7.371 1.295 10.936 1.00 94.44 70 GLN A CA 1
ATOM 533 C C . GLN A 1 70 ? 7.490 0.696 12.340 1.00 94.44 70 GLN A C 1
ATOM 535 O O . GLN A 1 70 ? 6.467 0.427 12.973 1.00 94.44 70 GLN A O 1
ATOM 540 N N . LEU A 1 71 ? 8.714 0.545 12.856 1.00 96.75 71 LEU A N 1
ATOM 541 C CA . LEU A 1 71 ? 8.956 0.077 14.222 1.00 96.75 71 LEU A CA 1
ATOM 542 C C . LEU A 1 71 ? 8.363 1.031 15.262 1.00 96.75 71 LEU A C 1
ATOM 544 O O . LEU A 1 71 ? 7.742 0.572 16.220 1.00 96.75 71 LEU A O 1
ATOM 548 N N . LEU A 1 72 ? 8.499 2.344 15.063 1.00 97.44 72 LEU A N 1
ATOM 549 C CA . LEU A 1 72 ? 7.920 3.354 15.947 1.00 97.44 72 LEU A CA 1
ATOM 550 C C . LEU A 1 72 ? 6.389 3.285 15.949 1.00 97.44 72 LEU A C 1
ATOM 552 O O . LEU A 1 72 ? 5.775 3.260 17.014 1.00 97.44 72 LEU A O 1
ATOM 556 N N . VAL A 1 73 ? 5.767 3.216 14.769 1.00 96.06 73 VAL A N 1
ATOM 557 C CA . VAL A 1 73 ? 4.310 3.065 14.647 1.00 96.06 73 VAL A CA 1
ATOM 558 C C . VAL A 1 73 ? 3.850 1.784 15.336 1.00 96.06 73 VAL A C 1
ATOM 560 O O . VAL A 1 73 ? 2.882 1.825 16.088 1.00 96.06 73 VAL A O 1
ATOM 563 N N . LEU A 1 74 ? 4.551 0.663 15.155 1.00 95.38 74 LEU A N 1
ATOM 564 C CA . LEU A 1 74 ? 4.212 -0.592 15.824 1.00 95.38 74 LEU A CA 1
ATOM 565 C C . LEU A 1 74 ? 4.327 -0.468 17.352 1.00 95.38 74 LEU A C 1
ATOM 567 O O . LEU A 1 74 ? 3.396 -0.834 18.069 1.00 95.38 74 LEU A O 1
ATOM 571 N N . ALA A 1 75 ? 5.433 0.098 17.839 1.00 96.62 75 ALA A N 1
ATOM 572 C CA . ALA A 1 75 ? 5.702 0.285 19.262 1.00 96.62 75 ALA A CA 1
ATOM 573 C C . ALA A 1 75 ? 4.682 1.202 19.955 1.00 96.62 75 ALA A C 1
ATOM 575 O O . ALA A 1 75 ? 4.461 1.058 21.154 1.00 96.62 75 ALA A O 1
ATOM 576 N N . LEU A 1 76 ? 4.052 2.124 19.222 1.00 96.69 76 LEU A N 1
ATOM 577 C CA . LEU A 1 76 ? 3.036 3.033 19.756 1.00 96.69 76 LEU A CA 1
ATOM 578 C C . LEU A 1 76 ? 1.611 2.501 19.561 1.00 96.69 76 LEU A C 1
ATOM 580 O O . LEU A 1 76 ? 0.819 2.479 20.503 1.00 96.69 76 LEU A O 1
ATOM 584 N N . CYS A 1 77 ? 1.262 2.070 18.349 1.00 94.62 77 CYS A N 1
ATOM 585 C CA . CYS A 1 77 ? -0.106 1.693 18.004 1.00 94.62 77 CYS A CA 1
ATOM 586 C C . CYS A 1 77 ? -0.533 0.371 18.640 1.00 94.62 77 CYS A C 1
ATOM 588 O O . CYS A 1 77 ? -1.685 0.268 19.052 1.00 94.62 77 CYS A O 1
ATOM 590 N N . VAL A 1 78 ? 0.355 -0.623 18.750 1.00 93.69 78 VAL A N 1
ATOM 591 C CA . VAL A 1 78 ? 0.010 -1.917 19.365 1.00 93.69 78 VAL A CA 1
ATOM 592 C C . VAL A 1 78 ? -0.424 -1.754 20.828 1.00 93.69 78 VAL A C 1
ATOM 594 O O . VAL A 1 78 ? -1.561 -2.123 21.127 1.00 93.69 78 VAL A O 1
ATOM 597 N N . PRO A 1 79 ? 0.378 -1.156 21.735 1.00 94.19 79 PRO A N 1
ATOM 598 C CA . PRO A 1 79 ? -0.051 -0.991 23.123 1.00 94.19 79 PRO A CA 1
ATOM 599 C C . PRO A 1 79 ? -1.234 -0.026 23.260 1.00 94.19 79 PRO A C 1
ATOM 601 O O . PRO A 1 79 ? -2.090 -0.231 24.119 1.00 94.19 79 PRO A O 1
ATOM 604 N N . ALA A 1 80 ? -1.334 1.004 22.410 1.00 91.81 80 ALA A N 1
ATOM 605 C CA . ALA A 1 80 ? -2.482 1.909 22.419 1.00 91.81 80 ALA A CA 1
ATOM 606 C C . ALA A 1 80 ? -3.794 1.187 22.064 1.00 91.81 80 ALA A C 1
ATOM 608 O O . ALA A 1 80 ? -4.810 1.401 22.726 1.00 91.81 80 ALA A O 1
ATOM 609 N N . LEU A 1 81 ? -3.774 0.313 21.052 1.00 90.12 81 LEU A N 1
ATOM 610 C CA . LEU A 1 81 ? -4.928 -0.502 20.666 1.00 90.12 81 LEU A CA 1
ATOM 611 C C . LEU A 1 81 ? -5.269 -1.540 21.736 1.00 90.12 81 LEU A C 1
ATOM 613 O O . LEU A 1 81 ? -6.444 -1.716 22.050 1.00 90.12 81 LEU A O 1
ATOM 617 N N . GLU A 1 82 ? -4.266 -2.180 22.339 1.00 89.81 82 GLU A N 1
ATOM 618 C CA . GLU A 1 82 ? -4.477 -3.131 23.435 1.00 89.81 82 GLU A CA 1
ATOM 619 C C . GLU A 1 82 ? -5.146 -2.454 24.640 1.00 89.81 82 GLU A C 1
ATOM 621 O O . GLU A 1 82 ? -6.134 -2.960 25.178 1.00 89.81 82 GLU A O 1
ATOM 626 N N . LEU A 1 83 ? -4.673 -1.264 25.022 1.00 89.56 83 LEU A N 1
ATOM 627 C CA . LEU A 1 83 ? -5.276 -0.471 26.089 1.00 89.56 83 LEU A CA 1
ATOM 628 C C . LEU A 1 83 ? -6.715 -0.066 25.738 1.00 89.56 83 LEU A C 1
ATOM 630 O O . LEU A 1 83 ? -7.624 -0.220 26.556 1.00 89.56 83 LEU A O 1
ATOM 634 N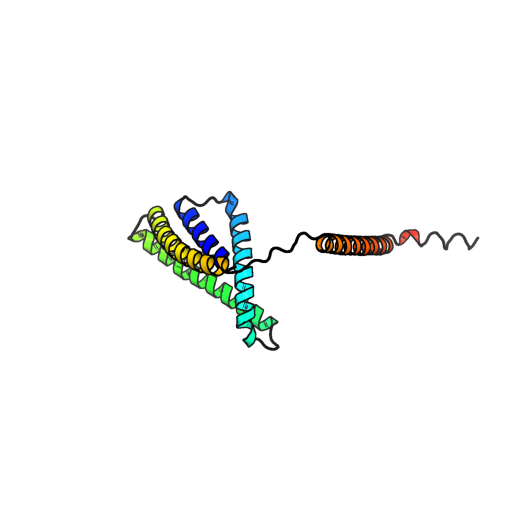 N . LEU A 1 84 ? -6.940 0.408 24.512 1.00 88.19 84 LEU A N 1
ATOM 635 C CA . LEU A 1 84 ? -8.263 0.801 24.034 1.00 88.19 84 LEU A CA 1
ATOM 636 C C . LEU A 1 84 ? -9.254 -0.372 24.079 1.00 88.19 84 LEU A C 1
ATOM 638 O O . LEU A 1 84 ? -10.362 -0.219 24.593 1.00 88.19 84 LEU A O 1
ATOM 642 N N . PHE A 1 85 ? -8.867 -1.547 23.581 1.00 87.44 85 PHE A N 1
ATOM 643 C CA . PHE A 1 85 ? -9.738 -2.725 23.566 1.00 87.44 85 PHE A CA 1
ATOM 644 C C . PHE A 1 85 ? -9.928 -3.343 24.952 1.00 87.44 85 PHE A C 1
ATOM 646 O O . PHE A 1 85 ? -10.975 -3.926 25.232 1.00 87.44 85 PHE A O 1
ATOM 653 N N . ARG A 1 86 ? -8.967 -3.169 25.861 1.00 84.44 86 ARG A N 1
ATOM 654 C CA . ARG A 1 86 ? -9.120 -3.602 27.252 1.00 84.44 86 ARG A CA 1
ATOM 655 C C . ARG A 1 86 ? -10.187 -2.805 28.005 1.00 84.44 86 ARG A C 1
ATOM 657 O O . ARG A 1 86 ? -10.868 -3.378 28.851 1.00 84.44 86 ARG A O 1
ATOM 664 N N . PHE A 1 87 ? -10.314 -1.504 27.732 1.00 81.00 87 PHE A N 1
ATOM 665 C CA . PHE A 1 87 ? -11.164 -0.607 28.526 1.00 81.00 87 PHE A CA 1
ATOM 666 C C . PHE A 1 87 ? -12.453 -0.151 27.835 1.00 81.00 87 PHE A C 1
ATOM 668 O O . PHE A 1 87 ? -13.423 0.135 28.533 1.00 81.00 87 PHE A O 1
ATOM 675 N N . ALA A 1 88 ? -12.492 -0.069 26.502 1.00 79.69 88 ALA A N 1
ATOM 676 C CA . ALA A 1 88 ? -13.612 0.553 25.793 1.00 79.69 88 ALA A CA 1
ATOM 677 C C . ALA A 1 88 ? -14.528 -0.449 25.075 1.00 79.69 88 ALA A C 1
ATOM 679 O O . ALA A 1 88 ? -15.748 -0.314 25.135 1.00 79.69 88 ALA A O 1
ATOM 680 N N . VAL A 1 89 ? -13.966 -1.424 24.351 1.00 78.75 89 VAL A N 1
ATOM 681 C CA . VAL A 1 89 ? -14.731 -2.266 23.415 1.00 78.75 89 VAL A CA 1
ATOM 682 C C . VAL A 1 89 ? -14.071 -3.635 23.266 1.00 78.75 89 VAL A C 1
ATOM 684 O O . VAL A 1 89 ? -12.861 -3.710 23.098 1.00 78.75 89 VAL A O 1
ATOM 687 N N . ALA A 1 90 ? -14.863 -4.711 23.227 1.00 85.69 90 ALA A N 1
ATOM 688 C CA . ALA A 1 90 ? -14.361 -6.049 22.910 1.00 85.69 90 ALA A CA 1
ATOM 689 C C . ALA A 1 90 ? -13.531 -6.051 21.608 1.00 85.69 90 ALA A C 1
ATOM 691 O O . ALA A 1 90 ? -13.971 -5.516 20.589 1.00 85.69 90 ALA A O 1
ATOM 692 N N . GLU A 1 91 ? -12.366 -6.702 21.627 1.00 83.88 91 GLU A N 1
ATOM 693 C CA . GLU A 1 91 ? -11.345 -6.670 20.564 1.00 83.88 91 GLU A CA 1
ATOM 694 C C . GLU A 1 91 ? -11.907 -6.897 19.147 1.00 83.88 91 GLU A C 1
ATOM 696 O O . GLU A 1 91 ? -11.600 -6.153 18.210 1.00 83.88 91 GLU A O 1
ATOM 701 N N . ARG A 1 92 ? -12.812 -7.878 18.990 1.00 86.94 92 ARG A N 1
ATOM 702 C CA . ARG A 1 92 ? -13.491 -8.170 17.715 1.00 86.94 92 ARG A CA 1
ATOM 703 C C . ARG A 1 92 ? -14.315 -6.981 17.215 1.00 86.94 92 ARG A C 1
ATOM 705 O O . ARG A 1 92 ? -14.243 -6.640 16.039 1.00 86.94 92 ARG A O 1
ATOM 712 N N . MET A 1 93 ? -15.100 -6.359 18.092 1.00 88.38 93 MET A N 1
ATOM 713 C CA . MET A 1 93 ? -15.962 -5.232 17.734 1.00 88.38 93 MET A CA 1
ATOM 714 C C . MET A 1 93 ? -15.129 -3.971 17.475 1.00 88.38 93 MET A C 1
ATOM 716 O O . MET A 1 93 ? -15.381 -3.261 16.505 1.00 88.38 93 MET A O 1
ATOM 720 N N . GLY A 1 94 ? -14.080 -3.742 18.272 1.00 89.38 94 GLY A N 1
ATOM 721 C CA . GLY A 1 94 ? -13.129 -2.651 18.059 1.00 89.38 94 GLY A CA 1
ATOM 722 C C . GLY A 1 94 ? -12.425 -2.746 16.703 1.00 89.38 94 GLY A C 1
ATOM 723 O O . GLY A 1 94 ? -12.377 -1.764 15.962 1.00 89.38 94 GLY A O 1
ATOM 724 N N . THR A 1 95 ? -11.970 -3.946 16.330 1.00 90.31 95 THR A N 1
ATOM 725 C CA . THR A 1 95 ? -11.351 -4.200 15.019 1.00 90.31 95 THR A CA 1
ATOM 726 C C . THR A 1 95 ? -12.331 -3.941 13.876 1.00 90.31 95 THR A C 1
ATOM 728 O O . THR A 1 95 ? -11.947 -3.322 12.885 1.00 90.31 95 THR A O 1
ATOM 731 N N . ILE A 1 96 ? -13.596 -4.359 14.009 1.00 92.56 96 ILE A N 1
ATOM 732 C CA . ILE A 1 96 ? -14.633 -4.102 12.998 1.00 92.56 96 IL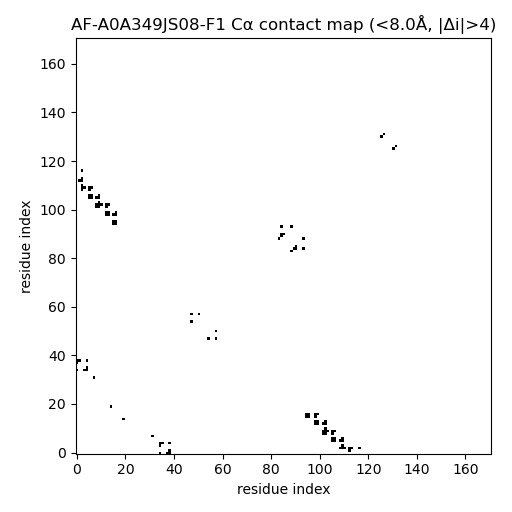E A CA 1
ATOM 733 C C . ILE A 1 96 ? -14.890 -2.599 12.847 1.00 92.56 96 ILE A C 1
ATOM 735 O O . ILE A 1 96 ? -14.908 -2.110 11.722 1.00 92.56 96 ILE A O 1
ATOM 739 N N . ILE A 1 97 ? -15.044 -1.857 13.949 1.00 92.81 97 ILE A N 1
ATOM 740 C CA . ILE A 1 97 ? -15.312 -0.409 13.916 1.00 92.81 97 ILE A CA 1
ATOM 741 C C . ILE A 1 97 ? -14.139 0.347 13.282 1.00 92.81 97 ILE A C 1
ATOM 743 O O . ILE A 1 97 ? -14.342 1.127 12.352 1.00 92.81 97 ILE A O 1
ATOM 747 N N . LEU A 1 98 ? -12.909 0.092 13.737 1.00 92.75 98 LEU A N 1
ATOM 748 C CA . LEU A 1 98 ? -11.713 0.726 13.174 1.00 92.75 98 LEU A CA 1
ATOM 749 C C . LEU A 1 98 ? -11.548 0.384 11.694 1.00 92.75 98 LEU A C 1
ATOM 751 O O . LEU A 1 98 ? -11.295 1.269 10.880 1.00 92.75 98 LEU A O 1
ATOM 755 N N . SER A 1 99 ? -11.757 -0.880 11.329 1.00 95.19 99 SER A N 1
ATOM 756 C CA . SER A 1 99 ? -11.688 -1.305 9.933 1.00 95.19 99 SER A CA 1
ATOM 757 C C . SER A 1 99 ? -12.799 -0.678 9.094 1.00 95.19 99 SER A C 1
ATOM 759 O O . SER A 1 99 ? -12.546 -0.322 7.954 1.00 95.19 99 SER A O 1
ATOM 761 N N . ALA A 1 100 ? -14.000 -0.464 9.633 1.00 96.31 100 ALA A N 1
ATOM 762 C CA . ALA A 1 100 ? -15.072 0.226 8.918 1.00 96.31 100 ALA A CA 1
ATOM 763 C C . ALA A 1 100 ? -14.720 1.698 8.645 1.00 96.31 100 ALA A C 1
ATOM 765 O O . ALA A 1 100 ? -14.947 2.184 7.537 1.00 96.31 100 ALA A O 1
ATOM 766 N N . ILE A 1 101 ? -14.103 2.386 9.612 1.00 96.56 101 ILE A N 1
ATOM 767 C CA . ILE A 1 101 ? -13.609 3.760 9.433 1.00 96.56 101 ILE A CA 1
ATOM 768 C C . ILE A 1 101 ? -12.513 3.793 8.362 1.00 96.56 101 ILE A C 1
ATOM 770 O O . ILE A 1 101 ? -12.592 4.595 7.432 1.00 96.56 101 ILE A O 1
ATOM 774 N N . VAL A 1 102 ? -11.526 2.896 8.451 1.00 96.62 102 VAL A N 1
ATOM 775 C CA . VAL A 1 102 ? -10.438 2.792 7.464 1.00 96.62 102 VAL A CA 1
ATOM 776 C C . VAL A 1 102 ? -10.975 2.433 6.079 1.00 96.62 102 VAL A C 1
ATOM 778 O O . VAL A 1 102 ? -10.541 3.016 5.088 1.00 96.62 102 VAL A O 1
ATOM 781 N N . ALA A 1 103 ? -11.932 1.508 5.985 1.00 96.88 103 ALA A N 1
ATOM 782 C CA . ALA A 1 103 ? -12.574 1.141 4.728 1.00 96.88 103 ALA A CA 1
ATOM 783 C C . ALA A 1 103 ? -13.295 2.342 4.118 1.00 96.88 103 ALA A C 1
ATOM 785 O O . ALA A 1 103 ? -13.151 2.587 2.926 1.00 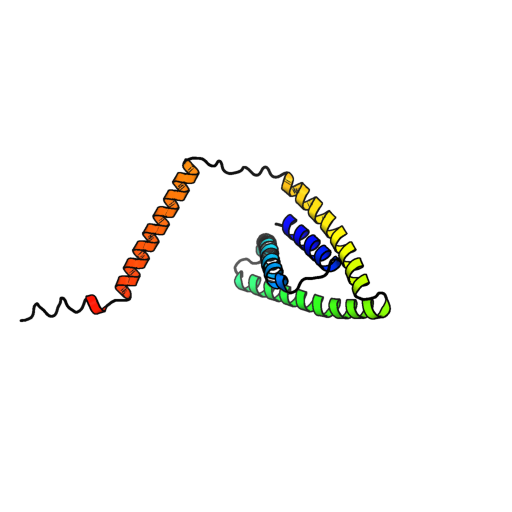96.88 103 ALA A O 1
ATOM 786 N N . HIS A 1 104 ? -14.022 3.115 4.925 1.00 97.12 104 HIS A N 1
ATOM 787 C CA . HIS A 1 104 ? -14.732 4.301 4.464 1.00 97.12 104 HIS A CA 1
ATOM 788 C C . HIS A 1 104 ? -13.774 5.370 3.921 1.00 97.12 104 HIS A C 1
ATOM 790 O O . HIS A 1 104 ? -13.923 5.805 2.778 1.00 97.12 104 HIS A O 1
ATOM 796 N N . THR A 1 105 ? -12.747 5.754 4.685 1.00 96.88 105 THR A N 1
ATOM 797 C CA . THR A 1 105 ? -11.772 6.766 4.241 1.00 96.88 105 THR A CA 1
ATOM 798 C C . THR A 1 105 ? -10.991 6.302 3.013 1.00 96.88 105 THR A C 1
ATOM 800 O O . THR A 1 105 ? -10.821 7.057 2.054 1.00 96.88 105 THR A O 1
ATOM 803 N N . SER A 1 106 ? -10.583 5.034 2.994 1.00 96.25 106 SER A N 1
ATOM 804 C CA . SER A 1 106 ? -9.839 4.455 1.873 1.00 96.25 106 SER A CA 1
ATOM 805 C C . SER A 1 106 ? -10.708 4.280 0.633 1.00 96.25 106 SER A C 1
ATOM 807 O O . SER A 1 106 ? -10.205 4.413 -0.478 1.00 96.25 106 SER A O 1
ATOM 809 N N . TRP A 1 107 ? -12.011 4.035 0.794 1.00 96.94 107 TRP A N 1
ATOM 810 C CA . TRP A 1 107 ? -12.963 3.984 -0.314 1.00 96.94 107 TRP A CA 1
ATOM 811 C C . TRP A 1 107 ? -13.085 5.343 -1.001 1.00 96.94 107 TRP A C 1
ATOM 813 O O . TRP A 1 107 ? -13.024 5.417 -2.228 1.00 96.94 107 TRP A O 1
ATOM 823 N N . HIS A 1 108 ? -13.186 6.422 -0.220 1.00 97.31 108 HIS A N 1
ATOM 824 C CA . HIS A 1 108 ? -13.192 7.781 -0.759 1.00 97.31 108 HIS A CA 1
ATOM 825 C C .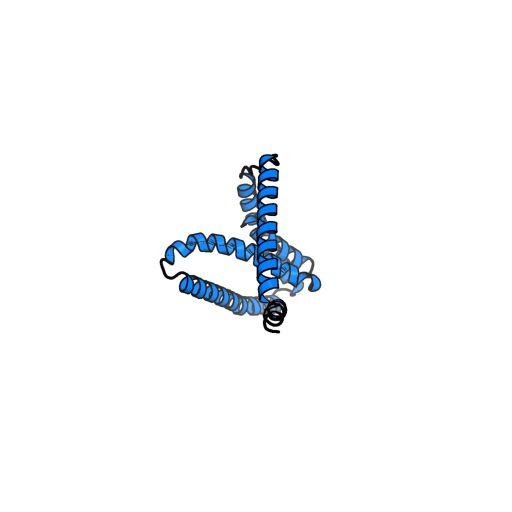 HIS A 1 108 ? -11.894 8.107 -1.504 1.00 97.31 108 HIS A C 1
ATOM 827 O O . HIS A 1 108 ? -11.946 8.593 -2.635 1.00 97.31 108 HIS A O 1
ATOM 833 N N . TRP A 1 109 ? -10.740 7.775 -0.919 1.00 96.38 109 TRP A N 1
ATOM 834 C CA . TRP A 1 109 ? -9.450 7.982 -1.578 1.00 96.38 109 TRP A CA 1
ATOM 835 C C . TRP A 1 109 ? -9.311 7.142 -2.856 1.00 96.38 109 TRP A C 1
ATOM 837 O O . TRP A 1 109 ? -8.881 7.642 -3.894 1.00 96.38 109 TRP A O 1
ATOM 847 N N . MET A 1 110 ? -9.746 5.881 -2.832 1.00 96.94 110 MET A N 1
ATOM 848 C CA . MET A 1 110 ? -9.751 5.011 -4.009 1.00 96.94 110 MET A CA 1
ATOM 849 C C . MET A 1 110 ? -10.628 5.582 -5.125 1.00 96.94 110 MET A C 1
ATOM 851 O O . MET A 1 110 ? -10.200 5.589 -6.278 1.00 96.94 110 MET A O 1
ATOM 855 N N . ALA A 1 111 ? -11.824 6.078 -4.798 1.00 96.56 111 ALA A N 1
ATOM 856 C CA . ALA A 1 111 ? -12.734 6.679 -5.768 1.00 96.56 111 ALA A CA 1
ATOM 857 C C . ALA A 1 111 ? -12.136 7.942 -6.410 1.00 96.56 111 ALA A C 1
ATOM 859 O O . ALA A 1 111 ? -12.209 8.095 -7.629 1.00 96.56 111 ALA A O 1
ATOM 860 N N . GLU A 1 112 ? -11.483 8.800 -5.621 1.00 96.00 112 GLU A N 1
ATOM 861 C CA . GLU A 1 112 ? -10.765 9.978 -6.125 1.00 96.00 112 GLU A CA 1
ATOM 862 C C . GLU A 1 112 ? -9.663 9.573 -7.118 1.00 96.00 112 GLU A C 1
ATOM 864 O O . GLU A 1 112 ? -9.613 10.056 -8.253 1.00 96.00 112 GLU A O 1
ATOM 869 N N . ARG A 1 113 ? -8.805 8.624 -6.728 1.00 94.81 113 ARG A N 1
ATOM 870 C CA . ARG A 1 113 ? -7.695 8.159 -7.574 1.00 94.81 113 ARG A CA 1
ATOM 871 C C . ARG A 1 113 ? -8.180 7.394 -8.799 1.00 94.81 113 ARG A C 1
ATOM 873 O O . ARG A 1 113 ? -7.530 7.430 -9.843 1.00 94.81 113 ARG A O 1
ATOM 880 N N . TRP A 1 114 ? -9.312 6.705 -8.698 1.00 94.56 114 TRP A N 1
ATOM 881 C CA . TRP A 1 114 ? -9.959 6.051 -9.831 1.00 94.56 114 TRP A CA 1
ATOM 882 C C . TRP A 1 114 ? -10.525 7.065 -10.822 1.00 94.56 114 TRP A C 1
ATOM 884 O O . TRP A 1 114 ? -10.324 6.905 -12.023 1.00 94.56 114 TRP A O 1
ATOM 894 N N . ALA A 1 115 ? -11.172 8.130 -10.344 1.00 94.25 115 ALA A N 1
ATOM 895 C CA . ALA A 1 115 ? -11.686 9.188 -11.207 1.00 94.25 115 ALA A CA 1
ATOM 896 C C . ALA A 1 115 ? -10.557 9.822 -12.032 1.00 94.25 115 ALA A C 1
ATOM 898 O O . ALA A 1 115 ? -10.694 9.953 -13.248 1.00 94.25 115 ALA A O 1
ATOM 899 N N . ILE A 1 116 ? -9.415 10.114 -11.401 1.00 91.81 116 ILE A N 1
ATOM 900 C CA . ILE A 1 116 ? -8.210 10.604 -12.087 1.00 91.81 116 ILE A CA 1
ATOM 901 C C . ILE A 1 116 ? -7.704 9.566 -13.098 1.00 91.81 116 ILE A C 1
ATOM 903 O O . ILE A 1 116 ? -7.476 9.891 -14.260 1.00 91.81 116 ILE A O 1
ATOM 907 N N . PHE A 1 117 ? -7.570 8.301 -12.686 1.00 89.25 117 PHE A N 1
ATOM 908 C CA . PHE A 1 117 ? -7.110 7.220 -13.561 1.00 89.25 117 PHE A CA 1
ATOM 909 C C . PHE A 1 117 ? -8.008 7.029 -14.797 1.00 89.25 117 PHE A C 1
ATOM 911 O O . PHE A 1 117 ? -7.506 6.842 -15.901 1.00 89.25 117 PHE A O 1
ATOM 918 N N . SER A 1 118 ? -9.328 7.129 -14.635 1.00 89.06 118 SER A N 1
ATOM 919 C CA . SER A 1 118 ? -10.306 6.924 -15.712 1.00 89.06 118 SER A CA 1
ATOM 920 C C . SER A 1 118 ? -10.263 7.993 -16.810 1.00 89.06 118 SER A C 1
ATOM 922 O O . SER A 1 118 ? -10.732 7.751 -17.919 1.00 89.06 118 SER A O 1
ATOM 924 N N . GLN A 1 119 ? -9.679 9.159 -16.520 1.00 91.44 119 GLN A N 1
ATOM 925 C CA . GLN A 1 119 ? -9.495 10.235 -17.496 1.00 91.44 119 GLN A CA 1
ATOM 926 C C . GLN A 1 119 ? -8.314 9.974 -18.436 1.00 91.44 119 GLN A C 1
ATOM 928 O O . GLN A 1 119 ? -8.236 10.584 -19.504 1.00 91.44 119 GLN A O 1
ATOM 933 N N . TYR A 1 120 ? -7.399 9.069 -18.074 1.00 87.50 120 TYR A N 1
ATOM 934 C CA . TYR A 1 120 ? -6.298 8.709 -18.954 1.00 87.50 120 TYR A CA 1
ATOM 935 C C . TYR A 1 120 ? -6.828 7.932 -20.153 1.00 87.50 120 TYR A C 1
ATOM 937 O O . TYR A 1 120 ? -7.366 6.831 -20.032 1.00 87.50 120 TYR A O 1
ATOM 945 N N . GLN A 1 121 ? -6.612 8.489 -21.341 1.00 82.75 121 GLN A N 1
ATOM 946 C CA . GLN A 1 121 ? -6.830 7.778 -22.591 1.00 82.75 121 GLN A CA 1
ATOM 947 C C . GLN A 1 121 ? -5.708 6.757 -22.768 1.00 82.75 121 GLN A C 1
ATOM 949 O O . GLN A 1 121 ? -4.684 7.034 -23.393 1.00 82.75 121 GLN A O 1
ATOM 954 N N . ILE A 1 122 ? -5.884 5.579 -22.169 1.00 79.12 122 ILE A N 1
ATOM 955 C CA . ILE A 1 122 ? -4.987 4.447 -22.383 1.00 79.12 122 ILE A CA 1
ATOM 956 C C . ILE A 1 122 ? -5.140 4.037 -23.846 1.00 79.12 122 ILE A C 1
ATOM 958 O O . ILE A 1 122 ? -6.083 3.345 -24.232 1.00 79.12 122 ILE A O 1
ATOM 962 N N . GLN A 1 123 ? -4.213 4.511 -24.673 1.00 79.00 123 GLN A N 1
ATOM 963 C CA . GLN A 1 123 ? -4.071 4.052 -26.042 1.00 79.00 123 GLN A CA 1
ATOM 964 C C . GLN A 1 123 ? -3.539 2.628 -25.979 1.00 79.00 123 GLN A C 1
ATOM 966 O O . GLN A 1 123 ? -2.344 2.397 -25.793 1.00 79.00 123 GLN A O 1
ATOM 971 N N . TRP A 1 124 ? -4.449 1.664 -26.076 1.00 77.44 124 TRP A N 1
ATOM 972 C CA . TRP A 1 124 ? -4.063 0.273 -26.216 1.00 77.44 124 TRP A CA 1
ATOM 973 C C . TRP A 1 124 ? -3.174 0.150 -27.451 1.00 77.44 124 TRP A C 1
ATOM 975 O O . TRP A 1 124 ? -3.582 0.606 -28.526 1.00 77.44 124 TRP A O 1
ATOM 985 N N . PRO A 1 125 ? -1.961 -0.416 -27.321 1.00 78.00 125 PRO A N 1
ATOM 986 C CA . PRO A 1 125 ? -1.114 -0.622 -28.478 1.00 78.00 125 PRO A CA 1
ATOM 987 C C . PRO A 1 125 ? -1.907 -1.438 -29.493 1.00 78.00 125 PRO A C 1
ATOM 989 O O . PRO A 1 125 ? -2.481 -2.477 -29.157 1.00 78.00 125 PRO A O 1
ATOM 992 N N . ALA A 1 126 ? -1.980 -0.942 -30.728 1.00 81.06 126 ALA A N 1
ATOM 993 C CA . ALA A 1 126 ? -2.600 -1.698 -31.798 1.00 81.06 126 ALA A CA 1
ATOM 994 C C . ALA A 1 126 ? -1.872 -3.043 -31.880 1.00 81.06 126 ALA A C 1
ATOM 996 O O . ALA A 1 126 ? -0.645 -3.07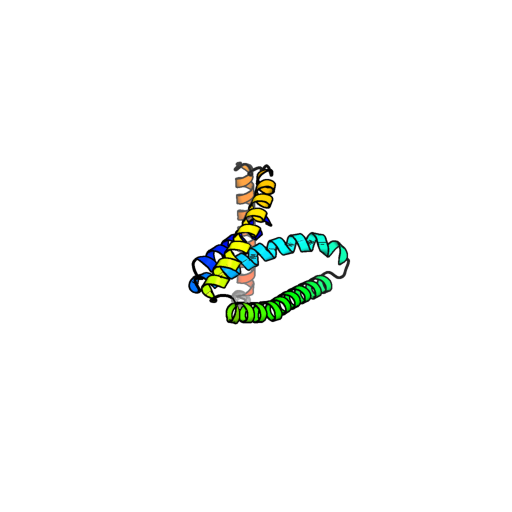3 -31.992 1.00 81.06 126 ALA A O 1
ATOM 997 N N . LEU A 1 127 ? -2.618 -4.148 -31.817 1.00 84.50 127 LEU A N 1
ATOM 998 C CA . LEU A 1 127 ? -2.099 -5.495 -32.065 1.00 84.50 127 LEU A CA 1
ATOM 999 C C . LEU A 1 127 ? -1.809 -5.644 -33.567 1.00 84.50 127 LEU A C 1
ATOM 1001 O O . LEU A 1 127 ? -2.435 -6.427 -34.278 1.00 84.50 127 LEU A O 1
ATOM 1005 N N . SER A 1 128 ? -0.916 -4.797 -34.071 1.00 86.06 128 SER A N 1
ATOM 1006 C CA . SER A 1 128 ? -0.541 -4.687 -35.466 1.00 86.06 128 SER A CA 1
ATOM 1007 C C . SER A 1 128 ? 0.464 -5.770 -35.827 1.00 86.06 128 SER A C 1
ATOM 1009 O O . SER A 1 128 ? 1.207 -6.289 -34.991 1.00 86.06 128 SER A O 1
ATOM 1011 N N . VAL A 1 129 ? 0.562 -6.054 -37.123 1.00 88.31 129 VAL A N 1
ATOM 1012 C CA . VAL A 1 129 ? 1.595 -6.951 -37.650 1.00 88.31 129 VAL A CA 1
ATOM 1013 C C . VAL A 1 129 ? 2.996 -6.462 -37.255 1.00 88.31 129 VAL A C 1
ATOM 1015 O O . VAL A 1 129 ? 3.845 -7.277 -36.915 1.00 88.31 129 VAL A O 1
ATOM 1018 N N . SER A 1 130 ? 3.231 -5.144 -37.189 1.00 86.31 130 SER A N 1
ATOM 1019 C CA . SER A 1 130 ? 4.517 -4.579 -36.750 1.00 86.31 130 SER A CA 1
ATOM 1020 C C . SER A 1 130 ? 4.858 -4.885 -35.287 1.00 86.31 130 SER A C 1
ATOM 1022 O O . SER A 1 130 ? 6.028 -5.127 -34.984 1.00 86.31 130 SER A O 1
ATOM 1024 N N . PHE A 1 131 ? 3.866 -4.932 -34.389 1.00 88.50 131 PHE A N 1
ATOM 1025 C CA . PHE A 1 131 ? 4.065 -5.357 -33.003 1.00 88.50 131 PHE A CA 1
ATOM 1026 C C . PHE A 1 131 ? 4.503 -6.827 -32.941 1.00 88.50 131 PHE A C 1
ATOM 1028 O O . PHE A 1 131 ? 5.516 -7.139 -32.315 1.00 88.50 131 PHE A O 1
ATOM 1035 N N . PHE A 1 132 ? 3.809 -7.719 -33.660 1.00 92.62 132 PHE A N 1
ATOM 1036 C CA . PHE A 1 132 ? 4.156 -9.146 -33.707 1.00 92.62 132 PHE A CA 1
ATOM 1037 C C . PHE A 1 132 ? 5.509 -9.414 -34.375 1.00 92.62 132 PHE A C 1
ATOM 1039 O O . PHE A 1 132 ? 6.274 -10.242 -33.885 1.00 92.62 132 PHE A O 1
ATOM 1046 N N . VAL A 1 133 ? 5.839 -8.695 -35.451 1.00 93.38 133 VAL A N 1
ATOM 1047 C CA . VAL A 1 133 ? 7.151 -8.791 -36.114 1.00 93.38 133 VAL A CA 1
ATOM 1048 C C . VAL A 1 133 ? 8.266 -8.327 -35.178 1.00 93.38 133 VAL A C 1
ATOM 1050 O O . VAL A 1 133 ? 9.292 -8.995 -35.080 1.00 93.38 133 VAL A O 1
ATOM 1053 N N . SER A 1 134 ? 8.055 -7.236 -34.436 1.00 90.06 134 SER A N 1
ATOM 1054 C CA . SER A 1 134 ? 9.025 -6.759 -33.442 1.00 90.06 134 SER A CA 1
ATOM 1055 C C . SER A 1 134 ? 9.209 -7.773 -32.312 1.00 90.06 134 SER A C 1
ATOM 1057 O O . SER A 1 134 ? 10.338 -8.073 -31.931 1.00 90.06 134 SER A O 1
ATOM 1059 N N . LEU A 1 135 ? 8.111 -8.348 -31.809 1.00 92.88 135 LEU A N 1
ATOM 1060 C CA . LEU A 1 135 ? 8.134 -9.374 -30.766 1.00 92.88 135 LEU A CA 1
ATOM 1061 C C . LEU A 1 135 ? 8.885 -10.635 -31.221 1.00 92.88 135 LEU A C 1
ATOM 1063 O O . LEU A 1 135 ? 9.737 -11.140 -30.491 1.00 92.88 135 LEU A O 1
ATOM 1067 N N . LEU A 1 136 ? 8.607 -11.118 -32.435 1.00 95.50 136 LEU A N 1
ATOM 1068 C CA . LEU A 1 136 ? 9.305 -12.260 -33.026 1.00 95.50 136 LEU A CA 1
ATOM 1069 C C . LEU A 1 136 ? 10.796 -11.960 -33.226 1.00 95.50 136 LEU A C 1
ATOM 1071 O O . LEU A 1 136 ? 11.632 -12.814 -32.941 1.00 95.50 136 LEU A O 1
ATOM 1075 N N . GLY A 1 137 ? 11.136 -10.743 -33.657 1.00 95.00 137 GLY A N 1
ATOM 1076 C CA . GLY A 1 137 ? 12.521 -10.293 -33.784 1.00 95.00 137 GLY A CA 1
ATOM 1077 C C . GLY A 1 137 ? 13.277 -10.368 -32.455 1.00 95.00 137 GLY A C 1
ATOM 1078 O O . GLY A 1 137 ? 14.338 -10.988 -32.386 1.00 95.00 137 GLY A O 1
ATOM 1079 N N . TRP A 1 138 ? 12.701 -9.822 -31.380 1.00 95.69 138 TRP A N 1
ATOM 1080 C CA . TRP A 1 138 ? 13.283 -9.917 -30.035 1.00 95.69 138 TRP A CA 1
ATOM 1081 C C . TRP A 1 138 ? 13.407 -11.363 -29.544 1.00 95.69 138 TRP A C 1
ATOM 1083 O O . TRP A 1 138 ? 14.407 -11.710 -28.916 1.00 95.69 138 TRP A O 1
ATOM 1093 N N . LEU A 1 139 ? 12.439 -12.223 -29.871 1.00 95.94 139 LEU A N 1
ATOM 1094 C CA . LEU A 1 139 ? 12.485 -13.643 -29.526 1.00 95.94 139 LEU A CA 1
ATOM 1095 C C . LEU A 1 139 ? 13.630 -14.371 -30.244 1.00 95.94 139 LEU A C 1
ATOM 1097 O O . LEU A 1 139 ? 14.366 -15.124 -29.611 1.00 95.94 139 LEU A O 1
ATOM 1101 N N . ILE A 1 140 ? 13.829 -14.114 -31.539 1.00 96.12 140 ILE A N 1
ATOM 1102 C CA . ILE A 1 140 ? 14.943 -14.686 -32.309 1.00 96.12 140 ILE A CA 1
ATOM 1103 C C . ILE A 1 140 ? 16.286 -14.233 -31.729 1.00 96.12 140 ILE A C 1
ATOM 1105 O O . ILE A 1 140 ? 17.172 -15.064 -31.535 1.00 96.12 140 ILE A O 1
ATOM 1109 N N . VAL A 1 141 ? 16.435 -12.944 -31.408 1.00 95.94 141 VAL A N 1
ATOM 1110 C CA . VAL A 1 141 ? 17.658 -12.417 -30.782 1.00 95.94 141 VAL A CA 1
ATOM 1111 C C . VAL A 1 141 ? 17.916 -13.102 -29.439 1.00 95.94 141 VAL A C 1
ATOM 1113 O O . VAL A 1 141 ? 19.033 -13.557 -29.195 1.00 95.94 141 VAL A O 1
ATOM 1116 N N . ALA A 1 142 ? 16.893 -13.244 -28.594 1.00 94.69 142 ALA A N 1
ATOM 1117 C CA . ALA A 1 142 ? 17.019 -13.925 -27.308 1.00 94.69 142 ALA A CA 1
ATOM 1118 C C . ALA A 1 142 ? 17.444 -15.395 -27.469 1.00 94.69 142 ALA A C 1
ATOM 1120 O O . ALA A 1 142 ? 18.344 -15.856 -26.765 1.00 94.69 142 ALA A O 1
ATOM 1121 N N . LEU A 1 143 ? 16.851 -16.116 -28.427 1.00 95.56 143 LEU A N 1
ATOM 1122 C CA . LEU A 1 143 ? 17.222 -17.498 -28.741 1.00 95.56 143 LEU A CA 1
ATOM 1123 C C . LEU A 1 143 ? 18.658 -17.605 -29.266 1.00 95.56 143 LEU A C 1
ATOM 1125 O O . LEU A 1 143 ? 19.394 -18.490 -28.835 1.00 95.56 143 LEU A O 1
ATOM 1129 N N . ALA A 1 144 ? 19.076 -16.706 -30.158 1.00 95.38 144 ALA A N 1
ATOM 1130 C CA . ALA A 1 144 ? 20.429 -16.696 -30.709 1.00 95.38 144 ALA A CA 1
ATOM 1131 C C . ALA A 1 144 ? 21.481 -16.419 -29.625 1.00 95.38 144 ALA A C 1
ATOM 1133 O O . ALA A 1 144 ? 22.474 -17.141 -29.529 1.00 95.38 144 ALA A O 1
ATOM 1134 N N . VAL A 1 145 ? 21.241 -15.423 -28.767 1.00 95.06 145 VAL A N 1
ATOM 1135 C CA . VAL A 1 145 ? 22.109 -15.118 -27.618 1.00 95.06 145 VAL A CA 1
ATOM 1136 C C . VAL A 1 145 ? 22.153 -16.299 -26.648 1.00 95.06 145 VAL A C 1
ATOM 1138 O O . VAL A 1 145 ? 23.237 -16.694 -26.222 1.00 95.06 145 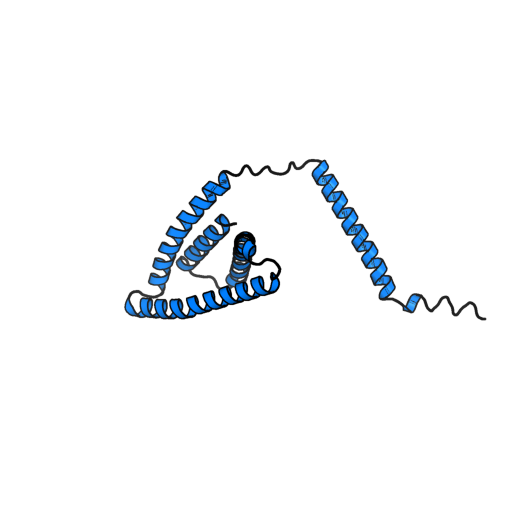VAL A O 1
ATOM 1141 N N . GLY A 1 146 ? 21.004 -16.910 -26.350 1.00 92.44 146 GLY A N 1
ATOM 1142 C CA . GLY A 1 146 ? 20.925 -18.107 -25.514 1.00 92.44 146 GLY A CA 1
ATOM 1143 C C . GLY A 1 146 ? 21.710 -19.289 -26.089 1.00 92.44 146 GLY A C 1
ATOM 1144 O O . GLY A 1 146 ? 22.468 -19.931 -25.365 1.00 92.44 146 GLY A O 1
ATOM 1145 N N . ALA A 1 147 ? 21.599 -19.542 -27.395 1.00 90.62 147 ALA A N 1
ATOM 1146 C CA . ALA A 1 147 ? 22.324 -20.612 -28.080 1.00 90.62 147 ALA A CA 1
ATOM 1147 C C . ALA A 1 147 ? 23.842 -20.370 -28.092 1.00 90.62 147 ALA A C 1
ATOM 1149 O O . ALA A 1 147 ? 24.616 -21.284 -27.807 1.00 90.62 147 ALA A O 1
ATOM 1150 N N . LEU A 1 148 ? 24.279 -19.138 -28.371 1.00 92.50 148 LEU A N 1
ATOM 1151 C CA . LEU A 1 148 ? 25.693 -18.759 -28.309 1.00 92.50 148 LEU A CA 1
ATOM 1152 C C . LEU A 1 148 ? 26.250 -18.891 -26.887 1.00 92.50 148 LEU A C 1
ATOM 1154 O O . LEU A 1 148 ? 27.338 -19.439 -26.708 1.00 92.50 148 LEU A O 1
ATOM 1158 N N . GLY A 1 149 ? 25.489 -18.453 -25.881 1.00 90.88 149 GLY A N 1
ATOM 1159 C CA . GLY A 1 149 ? 25.836 -18.622 -24.472 1.00 90.88 149 GLY A CA 1
ATOM 1160 C C . GLY A 1 149 ? 25.955 -20.094 -24.078 1.00 90.88 149 GLY A C 1
ATOM 1161 O O . GLY A 1 149 ? 26.937 -20.480 -23.446 1.00 90.88 149 GLY A O 1
ATOM 1162 N N . TRP A 1 150 ? 25.015 -20.935 -24.517 1.00 88.75 150 TRP A N 1
ATOM 1163 C CA . TRP A 1 150 ? 25.050 -22.378 -24.277 1.00 88.75 150 TRP A CA 1
ATOM 1164 C C . TRP A 1 150 ? 26.264 -23.049 -24.933 1.00 88.75 150 TRP A C 1
ATOM 1166 O O . TRP A 1 150 ? 26.942 -23.848 -24.291 1.00 88.75 150 TRP A O 1
ATOM 1176 N N . LEU A 1 151 ? 26.601 -22.685 -26.175 1.00 87.56 151 LEU A N 1
ATOM 1177 C CA . LEU A 1 151 ? 27.781 -23.209 -26.873 1.00 87.56 151 LEU A CA 1
ATOM 1178 C C . LEU A 1 151 ? 29.100 -22.750 -26.236 1.00 87.56 151 LEU A C 1
ATOM 1180 O O . LEU A 1 151 ? 30.044 -23.537 -26.150 1.00 87.56 151 LEU A O 1
ATOM 1184 N N . ALA A 1 152 ? 29.185 -21.494 -25.796 1.00 84.06 152 ALA A N 1
ATOM 1185 C CA . ALA A 1 152 ? 30.357 -20.974 -25.095 1.00 84.06 152 ALA A CA 1
ATOM 1186 C C . ALA A 1 152 ? 30.534 -21.653 -23.727 1.00 84.06 152 ALA A C 1
ATOM 1188 O O . ALA A 1 152 ? 31.630 -22.101 -23.399 1.00 84.06 152 ALA A O 1
ATOM 1189 N N . PHE A 1 153 ? 29.448 -21.812 -22.967 1.00 78.69 153 PHE A N 1
ATOM 1190 C CA . PHE A 1 153 ? 29.453 -22.498 -21.676 1.00 78.69 153 PHE A CA 1
ATOM 1191 C C . PHE A 1 153 ? 29.767 -23.996 -21.814 1.00 78.69 153 PHE A C 1
ATOM 1193 O O . PHE A 1 153 ? 30.591 -24.524 -21.073 1.00 78.69 153 PHE A O 1
ATOM 1200 N N . GLY A 1 154 ? 29.192 -24.673 -22.812 1.00 71.06 154 GLY A N 1
ATOM 1201 C CA . GLY A 1 154 ? 29.484 -26.076 -23.114 1.00 71.06 154 GLY A CA 1
ATOM 1202 C C . GLY A 1 154 ? 30.939 -26.314 -23.535 1.00 71.06 154 GLY A C 1
ATOM 1203 O O . GLY A 1 154 ? 31.528 -27.322 -23.150 1.00 71.06 154 GLY A O 1
ATOM 1204 N N . ARG A 1 155 ? 31.553 -25.363 -24.256 1.00 67.31 155 ARG A N 1
ATOM 1205 C CA . ARG A 1 155 ? 32.991 -25.395 -24.581 1.00 67.31 155 ARG A CA 1
ATOM 1206 C C . ARG A 1 155 ? 33.892 -25.148 -23.371 1.00 67.31 155 ARG A C 1
ATOM 1208 O O . ARG A 1 155 ? 34.975 -25.717 -23.317 1.00 67.31 155 ARG A O 1
ATOM 1215 N N . LEU A 1 156 ? 33.462 -24.322 -22.418 1.00 66.75 156 LEU A N 1
ATOM 1216 C CA . LEU A 1 156 ? 34.223 -24.028 -21.198 1.00 66.75 156 LEU A CA 1
ATOM 1217 C C . LEU A 1 156 ? 34.102 -25.139 -20.140 1.00 66.75 156 LEU A C 1
ATOM 1219 O O . LEU A 1 156 ? 35.047 -25.362 -19.390 1.00 66.75 156 LEU A O 1
ATOM 1223 N N . TRP A 1 157 ? 32.973 -25.853 -20.087 1.00 63.59 157 TRP A N 1
ATOM 1224 C CA . TRP A 1 157 ? 32.726 -26.915 -19.103 1.00 63.59 157 TRP A CA 1
ATOM 1225 C C . TRP A 1 157 ? 33.324 -28.278 -19.488 1.00 63.59 157 TRP A C 1
ATOM 1227 O O . TRP A 1 157 ? 33.560 -29.105 -18.612 1.00 63.59 157 TRP A O 1
ATOM 1237 N N . ASN A 1 158 ? 33.608 -28.521 -20.775 1.00 61.59 158 ASN A N 1
ATOM 1238 C CA . ASN A 1 158 ? 34.125 -29.809 -21.254 1.00 61.59 158 ASN A CA 1
ATOM 1239 C C . ASN A 1 158 ? 35.541 -29.701 -21.878 1.00 61.59 158 ASN A C 1
ATOM 1241 O O . ASN A 1 158 ? 35.715 -29.970 -23.069 1.00 61.59 158 ASN A O 1
ATOM 1245 N N . PRO A 1 159 ? 36.582 -29.321 -21.107 1.00 57.25 159 PRO A N 1
ATOM 1246 C CA . PRO A 1 159 ? 37.949 -29.169 -21.621 1.00 57.25 159 PRO A CA 1
ATOM 1247 C C . PRO A 1 159 ? 38.618 -30.496 -22.034 1.00 57.25 159 PRO A C 1
ATOM 1249 O O . PRO A 1 159 ? 39.610 -30.478 -22.758 1.00 57.25 159 PRO A O 1
ATOM 1252 N N . ALA A 1 160 ? 38.070 -31.650 -21.632 1.00 56.75 160 ALA A N 1
ATOM 1253 C CA . ALA A 1 160 ? 38.641 -32.973 -21.912 1.00 56.75 160 ALA A CA 1
ATOM 1254 C C . ALA A 1 160 ? 38.519 -33.430 -23.382 1.00 56.75 160 ALA A C 1
ATOM 1256 O O . ALA A 1 160 ? 39.172 -34.392 -23.776 1.00 56.75 160 ALA A O 1
ATOM 1257 N N . ALA A 1 161 ? 37.716 -32.754 -24.213 1.00 55.50 161 ALA A N 1
ATOM 1258 C CA . ALA A 1 161 ? 37.610 -33.082 -25.638 1.00 55.50 161 ALA A CA 1
ATOM 1259 C C . ALA A 1 161 ? 38.779 -32.525 -26.481 1.00 55.50 161 ALA A C 1
ATOM 1261 O O . ALA A 1 161 ? 39.045 -33.043 -27.562 1.00 55.50 161 ALA A O 1
ATOM 1262 N N . ASN A 1 162 ? 39.505 -31.511 -25.990 1.00 54.97 162 ASN A N 1
ATOM 1263 C CA . ASN A 1 162 ? 40.567 -30.844 -26.757 1.00 54.97 162 ASN A CA 1
ATOM 1264 C C . ASN A 1 162 ? 41.955 -31.493 -26.614 1.00 54.97 162 ASN A C 1
ATOM 1266 O O . ASN A 1 162 ? 42.862 -31.140 -27.361 1.00 54.97 162 ASN A O 1
ATOM 1270 N N . THR A 1 163 ? 42.144 -32.431 -25.683 1.00 54.66 163 THR A N 1
ATOM 1271 C CA . THR A 1 163 ? 43.450 -33.065 -25.418 1.00 54.66 163 THR A CA 1
ATOM 1272 C C . THR A 1 163 ? 43.692 -34.363 -26.192 1.00 54.66 163 THR A C 1
ATOM 1274 O O . THR A 1 163 ? 44.809 -34.865 -26.178 1.00 54.66 163 THR A O 1
ATOM 1277 N N . SER A 1 164 ? 42.693 -34.909 -26.895 1.00 50.72 164 SER A N 1
ATOM 1278 C CA . SER A 1 164 ? 42.847 -36.183 -27.627 1.00 50.72 164 SER A CA 1
ATOM 1279 C C . SER A 1 164 ? 43.357 -36.038 -29.068 1.00 50.72 164 SER A C 1
ATOM 1281 O O . SER A 1 164 ? 43.812 -37.020 -29.643 1.00 50.72 164 SER A O 1
ATOM 1283 N N . THR A 1 165 ? 43.356 -34.827 -29.638 1.00 51.97 165 THR A N 1
ATOM 1284 C CA . THR A 1 165 ? 43.783 -34.599 -31.034 1.00 51.97 165 THR A CA 1
ATOM 1285 C C . THR A 1 165 ? 45.277 -34.282 -31.174 1.00 51.97 165 THR A C 1
ATOM 1287 O O . THR A 1 165 ? 45.818 -34.394 -32.267 1.00 51.97 165 THR A O 1
ATOM 1290 N N . SER A 1 166 ? 45.984 -33.907 -30.100 1.00 52.91 166 SER A N 1
ATOM 1291 C CA . SER A 1 166 ? 47.430 -33.623 -30.174 1.00 52.91 166 SER A CA 1
ATOM 1292 C C . SER A 1 166 ? 48.322 -34.840 -29.917 1.00 52.91 166 SER A C 1
ATOM 1294 O O . SER A 1 166 ? 49.517 -34.752 -30.156 1.00 52.91 166 SER A O 1
ATOM 1296 N N . ALA A 1 167 ? 47.772 -35.959 -29.432 1.00 53.59 167 ALA A N 1
ATOM 1297 C CA . ALA A 1 167 ? 48.554 -37.143 -29.063 1.00 53.59 167 ALA A CA 1
ATOM 1298 C C . ALA A 1 167 ? 48.687 -38.191 -30.186 1.00 53.59 167 ALA A C 1
ATOM 1300 O O . ALA A 1 167 ? 49.467 -39.122 -30.047 1.00 53.59 167 ALA A O 1
ATOM 1301 N N . SER A 1 168 ? 47.956 -38.059 -31.300 1.00 54.16 168 SER A N 1
ATOM 1302 C CA . SER A 1 168 ? 47.990 -39.021 -32.418 1.00 54.16 168 SER A CA 1
ATOM 1303 C C . SER A 1 168 ? 48.862 -38.581 -33.601 1.00 54.16 168 SER A C 1
ATOM 1305 O O . SER A 1 168 ? 48.736 -39.143 -34.685 1.00 54.16 168 SER A O 1
ATOM 1307 N N . THR A 1 169 ? 49.693 -37.550 -33.428 1.00 53.97 169 THR A N 1
ATOM 1308 C CA . THR A 1 169 ? 50.573 -37.011 -34.486 1.00 53.97 169 THR A CA 1
ATOM 1309 C C . THR A 1 169 ? 52.064 -37.158 -34.140 1.00 53.97 169 THR A C 1
ATOM 1311 O O . THR A 1 169 ? 52.903 -36.624 -34.856 1.00 53.97 169 THR A O 1
ATOM 1314 N N . GLU A 1 170 ? 52.399 -37.866 -33.054 1.00 52.38 170 GLU A N 1
ATOM 1315 C CA . GLU A 1 170 ? 53.784 -38.113 -32.604 1.00 52.38 170 GLU A CA 1
ATOM 1316 C C . GLU A 1 170 ? 54.165 -39.611 -32.525 1.00 52.38 170 GLU A C 1
ATOM 1318 O O . GLU A 1 170 ? 55.103 -39.968 -31.816 1.00 52.38 170 GLU A O 1
ATOM 1323 N N . GLU A 1 171 ? 53.496 -40.487 -33.283 1.00 43.28 171 GLU A N 1
ATOM 1324 C CA . GLU A 1 171 ? 54.021 -41.824 -33.640 1.00 43.28 171 GLU A CA 1
ATOM 1325 C C . GLU A 1 171 ? 54.231 -41.922 -35.154 1.00 43.28 171 GLU A C 1
ATOM 1327 O O . GLU A 1 171 ? 55.259 -42.510 -35.565 1.00 43.28 171 GLU A O 1
#

Foldseek 3Di:
DQLVLLVLQLVVLVCLLVDPDPVCVVVSVVVNCVVVVVVVVVVCVVVCVVQPPNVVVCVVVVVVVVVVVVVVCCVPVVVVLVVCCVPPHPNSVSSNVVSVVSNVVSVVSSVVVVVVVVPDPPPDPPPDPVVVVVVVVVVVVVVVVVVVVVVVVVCVVCVVVVPPVVPVPPD